Protein AF-A0A1W9H165-F1 (afdb_monomer_lite)

Sequence (103 aa):
MISGHDTNVANLGGLLDLHWHVQGFAPDDPSPGGAIVLERLRDARGGRYVRAYYRSQTLEGVRAASEAVVRQPLPLPGCRARGVAGLCEAKVFADLLRARIEG

Radius of gyration: 14.72 Å; chains: 1; bounding box: 39×27×40 Å

Structure (mmCIF, N/CA/C/O backbone):
data_AF-A0A1W9H165-F1
#
_entry.id   AF-A0A1W9H165-F1
#
loop_
_atom_site.group_PDB
_atom_site.id
_atom_site.type_symbol
_atom_site.label_atom_id
_atom_site.label_alt_id
_atom_site.label_comp_id
_atom_site.label_asym_id
_atom_site.label_entity_id
_atom_site.label_seq_id
_atom_site.pdbx_PDB_ins_code
_atom_site.Cartn_x
_atom_site.Cartn_y
_atom_site.Cartn_z
_atom_site.occupancy
_atom_site.B_iso_or_equiv
_atom_site.auth_seq_id
_atom_site.auth_comp_id
_atom_site.auth_asym_id
_atom_site.auth_atom_id
_atom_site.pdbx_PDB_model_num
ATOM 1 N N . MET A 1 1 ? -7.871 9.783 -7.807 1.00 84.19 1 MET A N 1
ATOM 2 C CA . MET A 1 1 ? -6.490 9.261 -7.865 1.00 84.19 1 MET A CA 1
ATOM 3 C C . MET A 1 1 ? -5.565 10.394 -7.456 1.00 84.19 1 MET A C 1
ATOM 5 O O . MET A 1 1 ? -5.844 11.518 -7.850 1.00 84.19 1 MET A O 1
ATOM 9 N N . ILE A 1 2 ? -4.546 10.120 -6.640 1.00 95.12 2 ILE A N 1
ATOM 10 C CA . ILE A 1 2 ? -3.511 11.096 -6.270 1.00 95.12 2 ILE A CA 1
ATOM 11 C C . ILE A 1 2 ? -2.254 10.708 -7.048 1.00 95.12 2 ILE A C 1
ATOM 13 O O . ILE A 1 2 ? -1.854 9.549 -6.986 1.00 95.12 2 ILE A O 1
ATOM 17 N N . SER A 1 3 ? -1.679 11.649 -7.797 1.00 96.19 3 SER A N 1
ATOM 18 C CA . SER A 1 3 ? -0.399 11.463 -8.486 1.00 96.19 3 SER A CA 1
ATOM 19 C C . SER A 1 3 ? 0.697 12.120 -7.660 1.00 96.19 3 SER A C 1
ATOM 21 O O . SER A 1 3 ? 0.548 13.273 -7.258 1.00 96.19 3 SER A O 1
ATOM 23 N N . GLY A 1 4 ? 1.774 11.390 -7.400 1.00 95.81 4 GLY A N 1
ATOM 24 C CA . GLY A 1 4 ? 2.897 11.854 -6.593 1.00 95.81 4 GLY A CA 1
ATOM 25 C C . GLY A 1 4 ? 4.198 11.205 -7.041 1.00 95.81 4 GLY A C 1
ATOM 26 O O . GLY A 1 4 ? 4.275 10.657 -8.140 1.00 95.81 4 GLY A O 1
ATOM 27 N N . HIS A 1 5 ? 5.201 11.266 -6.176 1.00 97.06 5 HIS A N 1
ATOM 28 C CA . HIS A 1 5 ? 6.525 10.703 -6.417 1.00 97.06 5 HIS A CA 1
ATOM 29 C C . HIS A 1 5 ? 6.706 9.392 -5.646 1.00 97.06 5 HIS A C 1
ATOM 31 O O . HIS A 1 5 ? 5.969 9.103 -4.697 1.00 97.06 5 HIS A O 1
ATOM 37 N N . ASP A 1 6 ? 7.726 8.630 -6.025 1.00 96.69 6 ASP A N 1
ATOM 38 C CA . ASP A 1 6 ? 8.225 7.461 -5.291 1.00 96.69 6 ASP A CA 1
ATOM 39 C C . ASP A 1 6 ? 8.347 7.715 -3.778 1.00 96.69 6 ASP A C 1
ATOM 41 O O . ASP A 1 6 ? 7.857 6.927 -2.973 1.00 96.69 6 ASP A O 1
ATOM 45 N N . THR A 1 7 ? 8.867 8.877 -3.384 1.00 97.69 7 THR A N 1
ATOM 46 C CA . THR A 1 7 ? 9.057 9.297 -1.993 1.00 97.69 7 THR A CA 1
ATOM 47 C C . THR A 1 7 ? 7.727 9.349 -1.241 1.00 97.69 7 THR A C 1
ATOM 49 O O . THR A 1 7 ? 7.651 8.976 -0.075 1.00 97.69 7 THR A O 1
ATOM 52 N N . ASN A 1 8 ? 6.635 9.759 -1.898 1.00 97.38 8 ASN A N 1
ATOM 53 C CA . ASN A 1 8 ? 5.313 9.768 -1.271 1.00 97.38 8 ASN A CA 1
ATOM 54 C C . ASN A 1 8 ? 4.786 8.345 -1.048 1.00 97.38 8 ASN A C 1
ATOM 56 O O . ASN A 1 8 ? 4.161 8.080 -0.022 1.00 97.38 8 ASN A O 1
ATOM 60 N N . VAL A 1 9 ? 5.048 7.435 -1.990 1.00 97.88 9 VAL A N 1
ATOM 61 C CA . VAL A 1 9 ? 4.673 6.020 -1.877 1.00 97.88 9 VAL A CA 1
ATOM 62 C C . VAL A 1 9 ? 5.479 5.340 -0.773 1.00 97.88 9 VAL A C 1
ATOM 64 O O . VAL A 1 9 ? 4.884 4.676 0.071 1.00 97.88 9 VAL A O 1
ATOM 67 N N . ALA A 1 10 ? 6.794 5.562 -0.731 1.00 97.81 10 ALA A N 1
ATOM 68 C CA . ALA A 1 10 ? 7.674 5.047 0.313 1.00 97.81 10 ALA A CA 1
ATOM 69 C C . ALA A 1 10 ? 7.260 5.559 1.701 1.00 97.81 10 ALA A C 1
ATOM 71 O O . ALA A 1 10 ? 7.092 4.766 2.624 1.00 97.81 10 ALA A O 1
ATOM 72 N N . ASN A 1 11 ? 6.987 6.863 1.836 1.00 96.81 11 ASN A N 1
ATOM 73 C CA . ASN A 1 11 ? 6.530 7.449 3.098 1.00 96.81 11 ASN A CA 1
ATOM 74 C C . ASN A 1 11 ? 5.190 6.860 3.558 1.00 96.81 11 ASN A C 1
ATOM 76 O O . ASN A 1 11 ? 5.029 6.549 4.736 1.00 96.81 11 ASN A O 1
ATOM 80 N N . LEU A 1 12 ? 4.226 6.679 2.646 1.00 96.12 12 LEU A N 1
ATOM 81 C CA . LEU A 1 12 ? 2.951 6.043 2.984 1.00 96.12 12 LEU A CA 1
ATOM 82 C C . LEU A 1 12 ? 3.135 4.567 3.366 1.00 96.12 12 LEU A C 1
ATOM 84 O O . LEU A 1 12 ? 2.476 4.097 4.292 1.00 96.12 12 LEU A O 1
ATOM 88 N N . GLY A 1 13 ? 4.025 3.856 2.669 1.00 96.75 13 GLY A N 1
ATOM 89 C CA . GLY A 1 13 ? 4.410 2.485 2.988 1.00 96.75 13 GLY A CA 1
ATOM 90 C C . GLY A 1 13 ? 4.971 2.372 4.402 1.00 96.75 13 GLY A C 1
ATOM 91 O O . GLY A 1 13 ? 4.450 1.594 5.193 1.00 96.75 13 GLY A O 1
ATOM 92 N N . GLY A 1 14 ? 5.942 3.218 4.756 1.00 95.88 14 GLY A N 1
ATOM 93 C CA . GLY A 1 14 ? 6.528 3.256 6.098 1.00 95.88 14 GLY A CA 1
ATOM 94 C C . GLY A 1 14 ? 5.531 3.657 7.191 1.00 95.88 14 GLY A C 1
ATOM 95 O O . GLY A 1 14 ? 5.485 3.024 8.242 1.00 95.88 14 GLY A O 1
ATOM 96 N N . LEU A 1 15 ? 4.676 4.656 6.938 1.00 95.25 15 LEU A N 1
ATOM 97 C CA . LEU A 1 15 ? 3.642 5.096 7.887 1.00 95.25 15 LEU A CA 1
ATOM 98 C C . LEU A 1 15 ? 2.672 3.963 8.260 1.00 95.25 15 LEU A C 1
ATOM 100 O O . LEU A 1 15 ? 2.256 3.840 9.414 1.00 95.25 15 LEU A O 1
ATOM 104 N N . LEU A 1 16 ? 2.287 3.165 7.262 1.00 94.19 16 LEU A N 1
ATOM 105 C CA . LEU A 1 16 ? 1.316 2.081 7.391 1.00 94.19 16 LEU A CA 1
ATOM 106 C C . LEU A 1 16 ? 1.964 0.702 7.606 1.00 94.19 16 LEU A C 1
ATOM 108 O O . LEU A 1 16 ? 1.224 -0.277 7.700 1.00 94.19 16 LEU A O 1
ATOM 112 N N . ASP A 1 17 ? 3.297 0.638 7.698 1.00 94.94 17 ASP A N 1
ATOM 113 C CA . ASP A 1 17 ? 4.084 -0.593 7.855 1.00 94.94 17 ASP A CA 1
ATOM 114 C C . ASP A 1 17 ? 3.735 -1.641 6.774 1.00 94.94 17 ASP A C 1
ATOM 116 O O . ASP A 1 17 ? 3.363 -2.785 7.043 1.00 94.94 17 ASP A O 1
ATOM 120 N N . LEU A 1 18 ? 3.745 -1.190 5.514 1.00 96.31 18 LEU A N 1
ATOM 121 C CA . LEU A 1 18 ? 3.389 -1.981 4.337 1.00 96.31 18 LEU A CA 1
ATOM 122 C C . LEU A 1 18 ? 4.640 -2.431 3.597 1.00 96.31 18 LEU A C 1
ATOM 124 O O . LEU A 1 18 ? 5.480 -1.604 3.254 1.00 96.31 18 LEU A O 1
ATOM 128 N N . HIS A 1 19 ? 4.667 -3.714 3.237 1.00 97.06 19 HIS A N 1
ATOM 129 C CA . HIS A 1 19 ? 5.775 -4.309 2.500 1.00 97.06 19 HIS A CA 1
ATOM 130 C C . HIS A 1 19 ? 5.322 -4.954 1.192 1.00 97.06 19 HIS A C 1
ATOM 132 O O . HIS A 1 19 ? 4.296 -5.646 1.149 1.00 97.06 19 HIS A O 1
ATOM 138 N N . TRP A 1 20 ? 6.098 -4.766 0.126 1.00 97.44 20 TRP A N 1
ATOM 139 C CA . TRP A 1 20 ? 5.852 -5.376 -1.181 1.00 97.44 20 TRP A CA 1
ATOM 140 C C . TRP A 1 20 ? 7.130 -5.835 -1.865 1.00 97.44 20 TRP A C 1
ATOM 142 O O . TRP A 1 20 ? 8.236 -5.406 -1.554 1.00 97.44 20 TRP A O 1
ATOM 152 N N . HIS A 1 21 ? 6.972 -6.717 -2.847 1.00 97.88 21 HIS A N 1
ATOM 153 C CA . HIS A 1 21 ? 8.070 -7.100 -3.711 1.00 97.88 21 HIS A CA 1
ATOM 154 C C . HIS A 1 21 ? 7.552 -7.451 -5.103 1.00 97.88 21 HIS A C 1
ATOM 156 O O . HIS A 1 21 ? 6.820 -8.421 -5.299 1.00 97.88 21 HIS A O 1
ATOM 162 N N . VAL A 1 22 ? 7.952 -6.646 -6.083 1.00 97.56 22 VAL A N 1
ATOM 163 C CA . VAL A 1 22 ? 7.600 -6.843 -7.488 1.00 97.56 22 VAL A CA 1
ATOM 164 C C . VAL A 1 22 ? 8.827 -7.360 -8.224 1.00 97.56 22 VAL A C 1
ATOM 166 O O . VAL A 1 22 ? 9.925 -6.834 -8.060 1.00 97.56 22 VAL A O 1
ATOM 169 N N . GLN A 1 23 ? 8.642 -8.384 -9.058 1.00 97.50 23 GLN A N 1
ATOM 170 C CA . GLN A 1 23 ? 9.739 -9.006 -9.794 1.00 97.50 23 GLN A CA 1
ATOM 171 C C . GLN A 1 23 ? 10.545 -7.971 -10.596 1.00 97.50 23 GLN A C 1
ATOM 173 O O . GLN A 1 23 ? 10.000 -7.230 -11.422 1.00 97.50 23 GLN A O 1
ATOM 178 N N . GLY A 1 24 ? 11.857 -7.967 -10.362 1.00 97.31 24 GLY A N 1
ATOM 179 C CA . GLY A 1 24 ? 12.809 -7.059 -11.001 1.00 97.31 24 GLY A CA 1
ATOM 180 C C . GLY A 1 24 ? 13.067 -5.750 -10.247 1.00 97.31 24 GLY A C 1
ATOM 181 O O . GLY A 1 24 ? 13.956 -5.016 -10.658 1.00 97.31 24 GLY A O 1
ATOM 182 N N . PHE A 1 25 ? 12.358 -5.480 -9.149 1.00 97.62 25 PHE A N 1
ATOM 183 C CA . PHE A 1 25 ? 12.623 -4.360 -8.238 1.00 97.62 25 PHE A CA 1
ATOM 184 C C . PHE A 1 25 ? 13.140 -4.867 -6.886 1.00 97.62 25 PHE A C 1
ATOM 186 O O . PHE A 1 25 ? 12.974 -6.044 -6.559 1.00 97.62 25 PHE A O 1
ATOM 193 N N . ALA A 1 26 ? 13.769 -3.999 -6.090 1.00 98.06 26 ALA A N 1
ATOM 194 C CA . ALA A 1 26 ? 14.128 -4.348 -4.714 1.00 98.06 26 ALA A CA 1
ATOM 195 C C . ALA A 1 26 ? 12.862 -4.477 -3.830 1.00 98.06 26 ALA A C 1
ATOM 197 O O . ALA A 1 26 ? 11.795 -3.975 -4.198 1.00 98.06 26 ALA A O 1
ATOM 198 N N . PRO A 1 27 ? 12.916 -5.188 -2.686 1.00 98.00 27 PRO A N 1
ATOM 199 C CA . PRO A 1 27 ? 11.842 -5.133 -1.694 1.00 98.00 27 PRO A CA 1
ATOM 200 C C . PRO A 1 27 ? 11.529 -3.684 -1.297 1.00 98.00 27 PRO A C 1
ATOM 202 O O . PRO A 1 27 ? 12.447 -2.885 -1.136 1.00 98.00 27 PRO A O 1
ATOM 205 N N . ASP A 1 28 ? 10.241 -3.368 -1.168 1.00 97.69 28 ASP A N 1
ATOM 206 C CA . ASP A 1 28 ? 9.699 -2.052 -0.791 1.00 97.69 28 ASP A CA 1
ATOM 207 C C . ASP A 1 28 ? 10.062 -0.884 -1.728 1.00 97.69 28 ASP A C 1
ATOM 209 O O . ASP A 1 28 ? 9.846 0.282 -1.399 1.00 97.69 28 ASP A O 1
ATOM 213 N N . ASP A 1 29 ? 10.553 -1.183 -2.933 1.00 97.44 29 ASP A N 1
ATOM 214 C CA . ASP A 1 29 ? 10.908 -0.184 -3.940 1.00 97.44 29 ASP A CA 1
ATOM 215 C C . ASP A 1 29 ? 9.664 0.286 -4.726 1.00 97.44 29 ASP A C 1
ATOM 217 O O . ASP A 1 29 ? 8.963 -0.542 -5.335 1.00 97.44 29 ASP A O 1
ATOM 221 N N . PRO A 1 30 ? 9.319 1.590 -4.720 1.00 97.69 30 PRO A N 1
ATOM 222 C CA . PRO A 1 30 ? 8.221 2.115 -5.517 1.00 97.69 30 PRO A CA 1
ATOM 223 C C . PRO A 1 30 ? 8.521 2.060 -7.025 1.00 97.69 30 PRO A C 1
ATOM 225 O O . PRO A 1 30 ? 9.190 2.918 -7.592 1.00 97.69 30 PRO A O 1
ATOM 228 N N . SER A 1 31 ? 7.942 1.081 -7.715 1.00 96.50 31 SER A N 1
ATOM 229 C CA . SER A 1 31 ? 8.006 0.988 -9.179 1.00 96.50 31 SER A CA 1
ATOM 230 C C . SER A 1 31 ? 7.396 2.213 -9.898 1.00 96.50 31 SER A C 1
ATOM 232 O O . SER A 1 31 ? 6.391 2.766 -9.429 1.00 96.50 31 SER A O 1
ATOM 234 N N . PRO A 1 32 ? 7.906 2.593 -11.086 1.00 94.31 32 PRO A N 1
ATOM 235 C CA . PRO A 1 32 ? 7.281 3.605 -11.936 1.00 94.31 32 PRO A CA 1
ATOM 236 C C . PRO A 1 32 ? 5.823 3.261 -12.265 1.00 94.31 32 PRO A C 1
ATOM 238 O O . PRO A 1 32 ? 5.512 2.145 -12.675 1.00 94.31 32 PRO A O 1
ATOM 241 N N . GLY A 1 33 ? 4.913 4.220 -12.067 1.00 94.44 33 GLY A N 1
ATOM 242 C CA . GLY A 1 33 ? 3.471 4.013 -12.268 1.00 94.44 33 GLY A CA 1
ATOM 243 C C . GLY A 1 33 ? 2.812 3.061 -11.257 1.00 94.44 33 GLY A C 1
ATOM 244 O O . GLY A 1 33 ? 1.615 2.771 -11.373 1.00 94.44 33 GLY A O 1
ATOM 245 N N . GLY A 1 34 ? 3.570 2.577 -10.269 1.00 96.88 34 GLY A N 1
ATOM 246 C CA . GLY A 1 34 ? 3.068 1.773 -9.169 1.00 96.88 34 GLY A CA 1
ATOM 247 C C . GLY A 1 34 ? 2.228 2.591 -8.191 1.00 96.88 34 GLY A C 1
ATOM 248 O O . GLY A 1 34 ? 2.353 3.811 -8.090 1.00 96.88 34 GLY A O 1
ATOM 249 N N . ALA A 1 35 ? 1.350 1.915 -7.455 1.00 98.06 35 ALA A N 1
ATOM 250 C CA . ALA A 1 35 ? 0.466 2.566 -6.498 1.00 98.06 35 ALA A CA 1
ATOM 251 C C . ALA A 1 35 ? 0.131 1.659 -5.314 1.00 98.06 35 ALA A C 1
ATOM 253 O O . ALA A 1 35 ? -0.257 0.502 -5.496 1.00 98.06 35 ALA A O 1
ATOM 254 N N . ILE A 1 36 ? 0.167 2.228 -4.108 1.00 98.25 36 ILE A N 1
ATOM 255 C CA . ILE A 1 36 ? -0.593 1.696 -2.974 1.00 98.25 36 ILE A CA 1
ATOM 256 C C . ILE A 1 36 ? -2.060 2.038 -3.221 1.00 98.25 36 ILE A C 1
ATOM 258 O O . ILE A 1 36 ? -2.427 3.205 -3.370 1.00 98.25 36 ILE A O 1
ATOM 262 N N . VAL A 1 37 ? -2.911 1.020 -3.264 1.00 98.00 37 VAL A N 1
ATOM 263 C CA . VAL A 1 37 ? -4.349 1.192 -3.436 1.00 98.00 37 VAL A CA 1
ATOM 264 C C . VAL A 1 37 ? -5.065 0.824 -2.150 1.00 98.00 37 VAL A C 1
ATOM 266 O O . VAL A 1 37 ? -4.963 -0.307 -1.683 1.00 98.00 37 VAL A O 1
ATOM 269 N N . LEU A 1 38 ? -5.828 1.778 -1.615 1.00 97.06 38 LEU A N 1
ATOM 270 C CA . LEU A 1 38 ? -6.733 1.587 -0.487 1.00 97.06 38 LEU A CA 1
ATOM 271 C C . LEU A 1 38 ? -8.164 1.440 -1.009 1.00 97.06 38 LEU A C 1
ATOM 273 O O . LEU A 1 38 ? -8.707 2.353 -1.631 1.00 97.06 38 LEU A O 1
ATOM 277 N N . GLU A 1 39 ? -8.792 0.301 -0.739 1.00 97.19 39 GLU A N 1
ATOM 278 C CA . GLU A 1 39 ? -10.186 0.048 -1.102 1.00 97.19 39 GLU A CA 1
ATOM 279 C C . GLU A 1 39 ? -11.074 0.085 0.138 1.00 97.19 39 GLU A C 1
ATOM 281 O O . GLU A 1 39 ? -10.828 -0.633 1.108 1.00 97.19 39 GLU A O 1
ATOM 286 N N . ARG A 1 40 ? -12.155 0.871 0.079 1.00 96.81 40 ARG A N 1
ATOM 287 C CA . ARG A 1 40 ? -13.226 0.829 1.077 1.00 96.81 40 ARG A CA 1
ATOM 288 C C . ARG A 1 40 ? -14.301 -0.156 0.636 1.00 96.81 40 ARG A C 1
ATOM 290 O O . ARG A 1 40 ? -14.937 0.034 -0.396 1.00 96.81 40 ARG A O 1
ATOM 297 N N . LEU A 1 41 ? -14.546 -1.161 1.461 1.00 96.69 41 LEU A N 1
ATOM 298 C CA . LEU A 1 41 ? -15.524 -2.216 1.225 1.00 96.69 41 LEU A CA 1
ATOM 299 C C . LEU A 1 41 ? -16.725 -2.046 2.160 1.00 96.69 41 LEU A C 1
ATOM 301 O O . LEU A 1 41 ? -16.611 -1.474 3.248 1.00 96.69 41 LEU A O 1
ATOM 305 N N . ARG A 1 42 ? -17.878 -2.572 1.745 1.00 96.88 42 ARG A N 1
ATOM 306 C CA . ARG A 1 42 ? -19.082 -2.665 2.573 1.00 96.88 42 ARG A CA 1
ATOM 307 C C . ARG A 1 42 ? -19.666 -4.067 2.455 1.00 96.88 42 ARG A C 1
ATOM 309 O O . ARG A 1 42 ? -19.808 -4.560 1.341 1.00 96.88 42 ARG A O 1
ATOM 316 N N . ASP A 1 43 ? -19.990 -4.698 3.578 1.00 95.12 43 ASP A N 1
ATOM 317 C CA . ASP A 1 43 ? -20.692 -5.983 3.568 1.00 95.12 43 ASP A 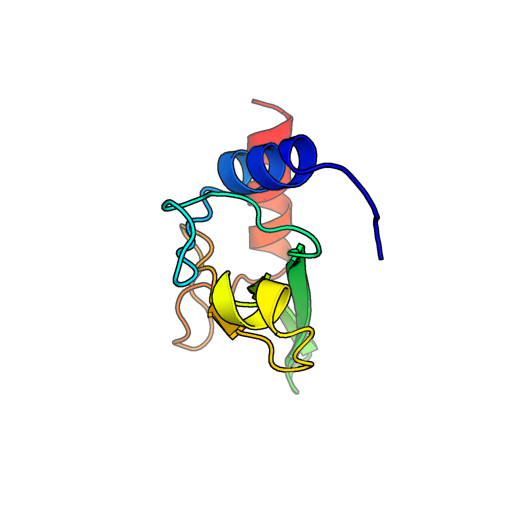CA 1
ATOM 318 C C . ASP A 1 43 ? -22.222 -5.807 3.511 1.00 95.12 43 ASP A C 1
ATOM 320 O O . ASP A 1 43 ? -22.757 -4.704 3.664 1.00 95.12 43 ASP A O 1
ATOM 324 N N . ALA A 1 44 ? -22.944 -6.912 3.308 1.00 95.69 44 ALA A N 1
ATOM 325 C CA . ALA A 1 44 ? -24.407 -6.911 3.232 1.00 95.69 44 ALA A CA 1
ATOM 326 C C . ALA A 1 44 ? -25.098 -6.481 4.542 1.00 95.69 44 ALA A C 1
ATOM 328 O O . ALA A 1 44 ? -26.250 -6.060 4.516 1.00 95.69 44 ALA A O 1
ATOM 329 N N . ARG A 1 45 ? -24.403 -6.562 5.683 1.00 95.19 45 ARG A N 1
ATOM 330 C CA . ARG A 1 45 ? -24.908 -6.155 7.005 1.00 95.19 45 ARG A CA 1
ATOM 331 C C . ARG A 1 45 ? -24.584 -4.692 7.318 1.00 95.19 45 ARG A C 1
ATOM 333 O O . ARG A 1 45 ? -24.942 -4.194 8.379 1.00 95.19 45 ARG A O 1
ATOM 340 N N . GLY A 1 46 ? -23.912 -3.996 6.402 1.00 95.75 46 GLY A N 1
ATOM 341 C CA . GLY A 1 46 ? -23.524 -2.600 6.540 1.00 95.75 46 GLY A CA 1
ATOM 342 C C . GLY A 1 46 ? -22.158 -2.364 7.186 1.00 95.75 46 GLY A C 1
ATOM 343 O O . GLY A 1 46 ? -21.769 -1.199 7.301 1.00 95.75 46 GLY A O 1
ATOM 344 N N . GLY A 1 47 ? -21.417 -3.418 7.542 1.00 96.56 47 GLY A N 1
ATOM 345 C CA . GLY A 1 47 ? -20.043 -3.333 8.029 1.00 96.56 47 GLY A CA 1
ATOM 346 C C . GLY A 1 47 ? -19.132 -2.690 6.986 1.00 96.56 47 GLY A C 1
ATOM 347 O O . GLY A 1 47 ? -19.270 -2.951 5.791 1.00 96.56 47 GLY A O 1
ATOM 348 N N . ARG A 1 48 ? -18.226 -1.811 7.424 1.00 97.88 48 ARG A N 1
ATOM 349 C CA . ARG A 1 48 ? -17.305 -1.068 6.551 1.00 97.88 48 ARG A CA 1
ATOM 350 C C . ARG A 1 48 ? -15.879 -1.515 6.810 1.00 97.88 48 ARG A C 1
ATOM 352 O O . ARG A 1 48 ? -15.449 -1.541 7.961 1.00 97.88 48 ARG A O 1
ATOM 359 N N . TYR A 1 49 ? -15.145 -1.783 5.740 1.00 97.75 49 TYR A N 1
ATOM 360 C CA . TYR A 1 49 ? -13.792 -2.317 5.820 1.00 97.75 49 TYR A CA 1
ATOM 361 C C . TYR A 1 49 ? -12.835 -1.572 4.896 1.00 97.75 49 TYR A C 1
ATOM 363 O O . TYR A 1 49 ? -13.266 -0.918 3.946 1.00 97.75 49 TYR A O 1
ATOM 371 N N . VAL A 1 50 ? -11.543 -1.689 5.175 1.00 97.69 50 VAL A N 1
ATOM 372 C CA . VAL A 1 50 ? -10.449 -1.199 4.338 1.00 97.69 50 VAL A CA 1
ATOM 373 C C . VAL A 1 50 ? -9.490 -2.354 4.074 1.00 97.69 50 VAL A C 1
ATOM 375 O O . VAL A 1 50 ? -9.183 -3.124 4.983 1.00 97.69 50 VAL A O 1
ATOM 378 N N . ARG A 1 51 ? -9.024 -2.482 2.831 1.00 96.75 51 ARG A N 1
ATOM 379 C CA . ARG A 1 51 ? -7.883 -3.337 2.473 1.00 96.75 51 ARG A CA 1
ATOM 380 C C . ARG A 1 51 ? -6.913 -2.571 1.586 1.00 96.75 51 ARG A C 1
ATOM 382 O O . ARG A 1 51 ? -7.328 -1.638 0.895 1.00 96.75 51 ARG A O 1
ATOM 389 N N . ALA A 1 52 ? -5.658 -3.005 1.578 1.00 97.38 52 ALA A N 1
ATOM 390 C CA . ALA A 1 52 ? -4.609 -2.430 0.753 1.00 97.38 52 ALA A CA 1
ATOM 391 C C . ALA A 1 52 ? -4.014 -3.463 -0.216 1.00 97.38 52 ALA A C 1
ATOM 393 O O . ALA A 1 52 ? -3.978 -4.663 0.067 1.00 97.38 52 ALA A O 1
ATOM 394 N N . TYR A 1 53 ? -3.542 -2.998 -1.368 1.00 97.69 53 TYR A N 1
ATOM 395 C CA . TYR A 1 53 ? -2.673 -3.768 -2.257 1.00 97.69 53 TYR A CA 1
ATOM 396 C C . TYR A 1 53 ? -1.704 -2.840 -2.990 1.00 97.69 53 TYR A C 1
ATOM 398 O O . TYR A 1 53 ? -2.019 -1.673 -3.226 1.00 97.69 53 TYR A O 1
ATOM 406 N N . TYR A 1 54 ? -0.549 -3.367 -3.383 1.00 98.25 54 TYR A N 1
ATOM 407 C CA . TYR A 1 54 ? 0.368 -2.702 -4.293 1.00 98.25 54 TYR A CA 1
ATOM 408 C C . TYR A 1 54 ? 0.032 -3.116 -5.724 1.00 98.25 54 TYR A C 1
ATOM 410 O O . TYR A 1 54 ? -0.028 -4.308 -6.037 1.00 98.25 54 TYR A O 1
ATOM 418 N N . ARG A 1 55 ? -0.252 -2.140 -6.586 1.00 98.00 55 ARG A N 1
ATOM 419 C CA . ARG A 1 55 ? -0.458 -2.336 -8.024 1.00 98.00 55 ARG A CA 1
ATOM 420 C C . ARG A 1 55 ? 0.786 -1.872 -8.754 1.00 98.00 55 ARG A C 1
ATOM 422 O O . ARG A 1 55 ? 1.186 -0.731 -8.565 1.00 98.00 55 ARG A O 1
ATOM 429 N N . SER A 1 56 ? 1.334 -2.709 -9.622 1.00 97.94 56 SER A N 1
ATOM 430 C CA . SER A 1 56 ? 2.544 -2.384 -10.376 1.00 97.94 56 SER A CA 1
ATOM 431 C C . SER A 1 56 ? 2.675 -3.258 -11.625 1.00 97.94 56 SER A C 1
ATOM 433 O O . SER A 1 56 ? 1.899 -4.191 -11.811 1.00 97.94 56 SER A O 1
ATOM 435 N N . GLN A 1 57 ? 3.646 -2.961 -12.478 1.00 98.25 57 GLN A N 1
ATOM 436 C CA . GLN A 1 57 ? 4.137 -3.849 -13.527 1.00 98.25 57 GLN A CA 1
ATOM 437 C C . GLN A 1 57 ? 5.504 -4.396 -13.110 1.00 98.25 57 GLN A C 1
ATOM 439 O O . GLN A 1 57 ? 6.248 -3.724 -12.401 1.00 98.25 57 GLN A O 1
ATOM 444 N N . THR A 1 58 ? 5.872 -5.594 -13.564 1.00 97.88 58 THR A N 1
ATOM 445 C CA . THR A 1 58 ? 7.252 -6.075 -13.377 1.00 97.88 58 THR A CA 1
ATOM 446 C C . THR A 1 58 ? 8.233 -5.201 -14.162 1.00 97.88 58 THR A C 1
ATOM 448 O O . THR A 1 58 ? 7.835 -4.534 -15.120 1.00 97.88 58 THR A O 1
ATOM 451 N N . LEU A 1 59 ? 9.523 -5.218 -13.805 1.00 98.00 59 LEU A N 1
ATOM 452 C CA . LEU A 1 59 ? 10.538 -4.448 -14.543 1.00 98.00 59 LEU A CA 1
ATOM 453 C C . LEU A 1 59 ? 10.564 -4.824 -16.036 1.00 98.00 59 LEU A C 1
ATOM 455 O O . LEU A 1 59 ? 10.683 -3.960 -16.906 1.00 98.00 59 LEU A O 1
ATOM 459 N N . GLU A 1 60 ? 10.411 -6.115 -16.336 1.00 98.00 60 GLU A N 1
ATOM 460 C CA . GLU A 1 60 ? 10.271 -6.608 -17.707 1.00 98.00 60 GLU A CA 1
ATOM 461 C C . GLU A 1 60 ? 8.981 -6.102 -18.365 1.00 98.00 60 GLU A C 1
ATOM 463 O O . GLU A 1 60 ? 9.017 -5.660 -19.510 1.00 98.00 60 GLU A O 1
ATOM 468 N N . GLY A 1 61 ? 7.859 -6.091 -17.637 1.00 97.62 61 GLY A N 1
ATOM 469 C CA . GLY A 1 61 ? 6.585 -5.568 -18.129 1.00 97.62 61 GLY A CA 1
ATOM 470 C C . GLY A 1 61 ? 6.669 -4.097 -18.539 1.00 97.62 61 GLY A C 1
ATOM 471 O O . GLY A 1 61 ? 6.172 -3.740 -19.606 1.00 97.62 61 GLY A O 1
ATOM 472 N N . VAL A 1 62 ? 7.361 -3.269 -17.747 1.00 97.44 62 VAL A N 1
ATOM 473 C CA . VAL A 1 62 ? 7.648 -1.868 -18.103 1.00 97.44 62 VAL A CA 1
ATOM 474 C C . VAL A 1 62 ? 8.503 -1.799 -19.368 1.00 97.44 62 VAL A C 1
ATOM 476 O O . VAL A 1 62 ? 8.164 -1.074 -20.300 1.00 97.44 62 VAL A O 1
ATOM 479 N N . ARG A 1 63 ? 9.590 -2.580 -19.441 1.00 97.81 63 ARG A N 1
ATOM 480 C CA . ARG A 1 63 ? 10.492 -2.601 -20.606 1.00 97.81 63 ARG A CA 1
ATOM 481 C C . ARG A 1 63 ? 9.777 -3.015 -21.895 1.00 97.81 63 ARG A C 1
ATOM 483 O O . ARG A 1 63 ? 10.082 -2.478 -22.954 1.00 97.81 63 ARG A O 1
ATOM 490 N N . ALA A 1 64 ? 8.853 -3.964 -21.803 1.00 97.94 64 ALA A N 1
ATOM 491 C CA . ALA A 1 64 ? 8.092 -4.484 -22.932 1.00 97.94 64 ALA A CA 1
ATOM 492 C C . ALA A 1 64 ? 6.849 -3.645 -23.281 1.00 97.94 64 ALA A C 1
ATOM 494 O O . ALA A 1 64 ? 6.113 -4.031 -24.184 1.00 97.94 64 ALA A O 1
ATOM 495 N N . ALA A 1 65 ? 6.589 -2.541 -22.565 1.00 96.44 65 ALA A N 1
ATOM 496 C CA . ALA A 1 65 ? 5.353 -1.761 -22.682 1.00 96.44 65 ALA A CA 1
ATOM 497 C C . ALA A 1 65 ? 4.083 -2.634 -22.579 1.00 96.44 65 ALA A C 1
ATOM 499 O O . ALA A 1 65 ? 3.105 -2.440 -23.298 1.00 96.44 65 ALA A O 1
ATOM 500 N N . SER A 1 66 ? 4.118 -3.630 -21.693 1.00 96.44 66 SER A N 1
ATOM 501 C CA . SER A 1 66 ? 2.991 -4.527 -21.448 1.00 96.44 66 SER A CA 1
ATOM 502 C C . SER A 1 66 ? 1.832 -3.779 -20.783 1.00 96.44 66 SER A C 1
ATOM 504 O O . SER A 1 66 ? 2.033 -2.754 -20.140 1.00 96.44 66 SER A O 1
ATOM 506 N N . GLU A 1 67 ? 0.618 -4.319 -20.860 1.00 95.94 67 GLU A N 1
ATOM 507 C CA . GLU A 1 67 ? -0.523 -3.862 -20.048 1.00 95.94 67 GLU A CA 1
ATOM 508 C C . GLU A 1 67 ? -0.704 -4.701 -18.771 1.00 95.94 67 GLU A C 1
ATOM 510 O O . GLU A 1 67 ? -1.529 -4.385 -17.909 1.00 95.94 67 GLU A O 1
ATOM 515 N N . ALA A 1 68 ? 0.065 -5.786 -18.630 1.00 96.56 68 ALA A N 1
ATOM 516 C CA . ALA A 1 68 ? -0.049 -6.695 -17.502 1.00 96.56 68 ALA A CA 1
ATOM 517 C C . ALA A 1 68 ? 0.365 -6.008 -16.196 1.00 96.56 68 ALA A C 1
ATOM 519 O O . ALA A 1 68 ? 1.436 -5.402 -16.100 1.00 96.56 68 ALA A O 1
ATOM 520 N N . VAL A 1 69 ? -0.479 -6.155 -15.172 1.00 96.94 69 VAL A N 1
ATOM 521 C CA . VAL A 1 69 ? -0.234 -5.627 -13.829 1.00 96.94 69 VAL A CA 1
ATOM 522 C C . VAL A 1 69 ? -0.267 -6.727 -12.784 1.00 96.94 69 VAL A C 1
ATOM 524 O O . VAL A 1 69 ? -1.131 -7.603 -12.786 1.00 96.94 69 VAL A O 1
ATOM 527 N N . VAL A 1 70 ? 0.654 -6.628 -11.840 1.00 97.00 70 VAL A N 1
ATOM 528 C CA . VAL A 1 70 ? 0.678 -7.398 -10.606 1.00 97.00 70 VAL A CA 1
ATOM 529 C C . VAL A 1 70 ? -0.118 -6.640 -9.547 1.00 97.00 70 VAL A C 1
ATOM 531 O O . VAL A 1 70 ? -0.040 -5.413 -9.430 1.00 97.00 70 VAL A O 1
ATOM 534 N N . ARG A 1 71 ? -0.901 -7.384 -8.765 1.00 97.38 71 ARG A N 1
ATOM 535 C CA . ARG A 1 71 ? -1.561 -6.891 -7.554 1.00 97.38 71 ARG A CA 1
ATOM 536 C C . ARG A 1 71 ? -1.096 -7.729 -6.378 1.00 97.38 71 ARG A C 1
ATOM 538 O O . ARG A 1 71 ? -1.519 -8.874 -6.242 1.00 97.38 71 ARG A O 1
ATOM 545 N N . GLN A 1 72 ? -0.257 -7.154 -5.530 1.00 97.06 72 GLN A N 1
ATOM 546 C CA . GLN A 1 72 ? 0.197 -7.803 -4.309 1.00 97.06 72 GLN A CA 1
ATOM 547 C C . GLN A 1 72 ? -0.640 -7.304 -3.128 1.00 97.06 72 GLN A C 1
ATOM 549 O O . GLN A 1 72 ? -0.625 -6.104 -2.859 1.00 97.06 72 GLN A O 1
ATOM 554 N N . PRO A 1 73 ? -1.383 -8.171 -2.418 1.00 96.06 73 PRO A N 1
ATOM 555 C CA . PRO A 1 73 ? -2.051 -7.780 -1.182 1.00 96.06 73 PRO A CA 1
ATOM 556 C C . PRO A 1 73 ? -1.050 -7.192 -0.185 1.00 96.06 73 PRO A C 1
ATOM 558 O O . PRO A 1 73 ? 0.035 -7.743 -0.017 1.00 96.06 73 PRO A O 1
ATOM 561 N N . LEU A 1 74 ? -1.432 -6.104 0.481 1.00 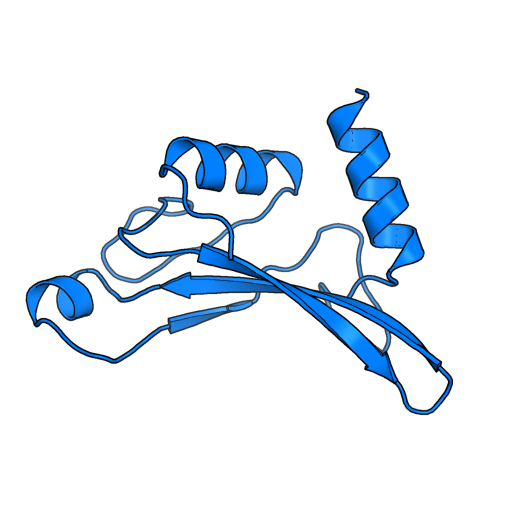96.19 74 LEU A N 1
ATOM 562 C CA . LEU A 1 74 ? -0.643 -5.487 1.544 1.00 96.19 74 LEU A CA 1
ATOM 563 C C . LEU A 1 74 ? -1.379 -5.710 2.866 1.00 96.19 74 LEU A C 1
ATOM 565 O O . LEU A 1 74 ? -2.383 -5.035 3.124 1.00 96.19 74 LEU A O 1
ATOM 569 N N . PRO A 1 75 ? -0.953 -6.688 3.685 1.00 92.06 75 PRO A N 1
ATOM 570 C CA . PRO A 1 75 ? -1.542 -6.886 4.995 1.00 92.06 75 PRO A CA 1
ATOM 571 C C . PRO A 1 75 ? -1.308 -5.650 5.859 1.00 92.06 75 PRO A C 1
ATOM 573 O O . PRO A 1 75 ? -0.169 -5.302 6.130 1.00 92.06 75 PRO A O 1
ATOM 576 N N . LEU A 1 76 ? -2.387 -5.004 6.299 1.00 92.12 76 LEU A N 1
ATOM 577 C CA . LEU A 1 76 ? -2.320 -3.929 7.287 1.00 92.12 76 LEU A CA 1
ATOM 578 C C . LEU A 1 76 ? -2.029 -4.541 8.669 1.00 92.12 76 LEU A C 1
ATOM 580 O O . LEU A 1 76 ? -2.855 -5.330 9.155 1.00 92.12 76 LEU A O 1
A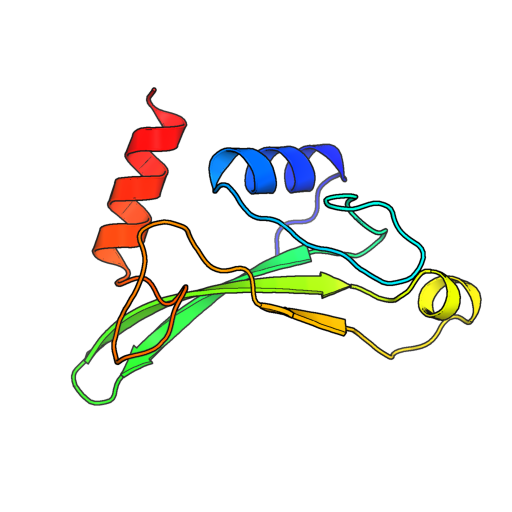TOM 584 N N . PRO A 1 77 ? -0.886 -4.231 9.307 1.00 90.62 77 PRO A N 1
ATOM 585 C CA . PRO A 1 77 ? -0.538 -4.810 10.600 1.00 90.62 77 PRO A CA 1
ATOM 586 C C . PRO A 1 77 ? -1.585 -4.491 11.668 1.00 90.62 77 PRO A C 1
ATOM 588 O O . PRO A 1 77 ? -2.173 -3.412 11.703 1.00 90.62 77 PRO A O 1
ATOM 591 N N . GLY A 1 78 ? -1.872 -5.471 12.526 1.00 87.00 78 GLY A N 1
ATOM 592 C CA . GLY A 1 78 ? -2.928 -5.357 13.539 1.00 87.00 78 GLY A CA 1
ATOM 593 C C . GLY A 1 78 ? -4.359 -5.490 13.000 1.00 87.00 78 GLY A C 1
ATOM 594 O O . GLY A 1 78 ? -5.298 -5.513 13.793 1.00 87.00 78 GLY A O 1
ATOM 595 N N . CYS A 1 79 ? -4.555 -5.647 11.685 1.00 92.88 79 CYS A N 1
ATOM 596 C CA . CYS A 1 79 ? -5.882 -5.818 11.103 1.00 92.88 79 CYS A CA 1
ATOM 597 C C . CYS A 1 79 ? -6.208 -7.262 10.725 1.00 92.88 79 CYS A C 1
ATOM 599 O O . CYS A 1 79 ? -5.535 -7.920 9.924 1.00 92.88 79 CYS A O 1
ATOM 601 N N . ARG A 1 80 ? -7.339 -7.729 11.250 1.00 93.00 80 ARG A N 1
ATOM 602 C CA . ARG A 1 80 ? -8.001 -8.959 10.830 1.00 93.00 80 ARG A CA 1
ATOM 603 C C . ARG A 1 80 ? -9.499 -8.797 11.021 1.00 93.00 80 ARG A C 1
ATOM 605 O O . ARG A 1 80 ? -9.960 -8.526 12.123 1.00 93.00 80 ARG A O 1
ATOM 612 N N . ALA A 1 81 ? -10.261 -9.047 9.967 1.00 93.19 81 ALA A N 1
ATOM 613 C CA . ALA A 1 81 ? -11.713 -9.057 10.026 1.00 93.19 81 ALA A CA 1
ATOM 614 C C . ALA A 1 81 ? -12.241 -10.192 9.157 1.00 93.19 81 ALA A C 1
ATOM 616 O O . ALA A 1 81 ? -11.664 -10.508 8.118 1.00 93.19 81 ALA A O 1
ATOM 617 N N . ARG A 1 82 ? -13.346 -10.823 9.573 1.00 90.06 82 ARG A N 1
ATOM 618 C CA . ARG A 1 82 ? -14.035 -11.855 8.771 1.00 90.06 82 ARG A CA 1
ATOM 619 C C . ARG A 1 82 ? -13.138 -13.043 8.361 1.00 90.06 82 ARG A C 1
ATOM 621 O O . ARG A 1 82 ? -13.380 -13.655 7.329 1.00 90.06 82 ARG A O 1
ATOM 628 N N . GLY A 1 83 ? -12.099 -13.349 9.142 1.00 89.69 83 GLY A N 1
ATOM 629 C CA . GLY A 1 83 ? -11.114 -14.393 8.820 1.00 89.69 83 GLY A CA 1
ATOM 630 C C . GLY A 1 83 ? -10.064 -13.996 7.771 1.00 89.69 83 GLY A C 1
ATOM 631 O O . GLY A 1 83 ? -9.225 -14.818 7.423 1.00 89.69 83 GLY A O 1
ATOM 632 N N . VAL A 1 84 ? -10.070 -12.749 7.293 1.00 89.94 84 VAL A N 1
ATOM 633 C CA . VAL A 1 84 ? -9.131 -12.237 6.286 1.00 89.94 84 VAL A CA 1
ATOM 634 C C . VAL A 1 84 ? -8.044 -11.408 6.972 1.00 89.94 84 VAL A C 1
ATOM 636 O O . VAL A 1 84 ? -8.333 -10.410 7.637 1.00 89.94 84 VAL A O 1
ATOM 639 N N . ALA A 1 85 ? -6.784 -11.822 6.821 1.00 87.75 85 ALA A N 1
ATOM 640 C CA . ALA A 1 85 ? -5.629 -11.054 7.284 1.00 87.75 85 ALA A CA 1
ATOM 641 C C . ALA A 1 85 ? -5.452 -9.786 6.433 1.00 87.75 85 ALA A C 1
ATOM 643 O O . ALA A 1 85 ? -5.582 -9.838 5.211 1.00 87.75 85 ALA A O 1
ATOM 644 N N . GLY A 1 86 ? -5.187 -8.646 7.075 1.00 88.94 86 GLY A N 1
ATOM 645 C CA . GLY A 1 86 ? -5.041 -7.360 6.390 1.00 88.94 86 GLY A CA 1
ATOM 646 C C . GLY A 1 86 ? -6.354 -6.665 6.020 1.00 88.94 86 GLY A C 1
ATOM 647 O O . GLY A 1 86 ? -6.320 -5.573 5.457 1.00 88.94 86 GLY A O 1
ATOM 648 N N . LEU A 1 87 ? -7.512 -7.257 6.343 1.00 95.38 87 LEU A N 1
ATOM 649 C CA . LEU A 1 87 ? -8.806 -6.581 6.253 1.00 95.38 87 LEU A CA 1
ATOM 650 C C . LEU A 1 87 ? -9.058 -5.813 7.557 1.00 95.38 87 LEU A C 1
ATOM 652 O O . LEU A 1 87 ? -9.283 -6.426 8.601 1.00 95.38 87 LEU A O 1
ATOM 656 N N . CYS A 1 88 ? -9.030 -4.484 7.507 1.00 96.56 88 CYS A N 1
ATOM 657 C CA . CYS A 1 88 ? -9.335 -3.632 8.655 1.00 96.56 88 CYS A CA 1
ATOM 658 C C . CYS A 1 88 ? -10.820 -3.284 8.694 1.00 96.56 88 CYS A C 1
ATOM 660 O O . CYS A 1 88 ? -11.411 -2.971 7.663 1.00 96.56 88 CYS A O 1
ATOM 662 N N . GLU A 1 89 ? -11.417 -3.209 9.880 1.00 96.75 89 GLU A N 1
ATOM 663 C CA . GLU A 1 89 ? -12.625 -2.400 10.048 1.00 96.75 89 GLU A CA 1
ATOM 664 C C . GLU A 1 89 ? -12.291 -0.925 9.804 1.00 96.75 89 GLU A C 1
ATOM 666 O O . GLU A 1 89 ? -11.241 -0.437 10.223 1.00 96.75 89 GLU A O 1
ATOM 671 N N . ALA A 1 90 ? -13.182 -0.190 9.136 1.00 96.44 90 ALA A N 1
ATOM 672 C CA . ALA A 1 90 ? -12.898 1.186 8.726 1.00 96.44 90 ALA A CA 1
ATOM 673 C C . ALA A 1 90 ? -12.590 2.116 9.914 1.00 96.44 90 ALA A C 1
ATOM 675 O O . ALA A 1 90 ? -11.772 3.022 9.777 1.00 96.44 90 ALA A O 1
ATOM 676 N N . LYS A 1 91 ? -13.214 1.879 11.079 1.00 95.12 91 LYS A N 1
ATOM 677 C CA . LYS A 1 91 ? -12.923 2.629 12.309 1.00 95.12 91 LYS A CA 1
ATOM 678 C C . LYS A 1 91 ? -11.506 2.341 12.813 1.00 95.12 91 LYS A C 1
ATOM 680 O O . LYS A 1 91 ? -10.760 3.277 13.061 1.00 95.12 91 LYS A O 1
ATOM 685 N N . VAL A 1 92 ? -11.134 1.064 12.896 1.00 94.25 92 VAL A N 1
ATOM 686 C CA . VAL A 1 92 ? -9.799 0.631 13.340 1.00 94.25 92 VAL A CA 1
ATOM 687 C C . VAL A 1 9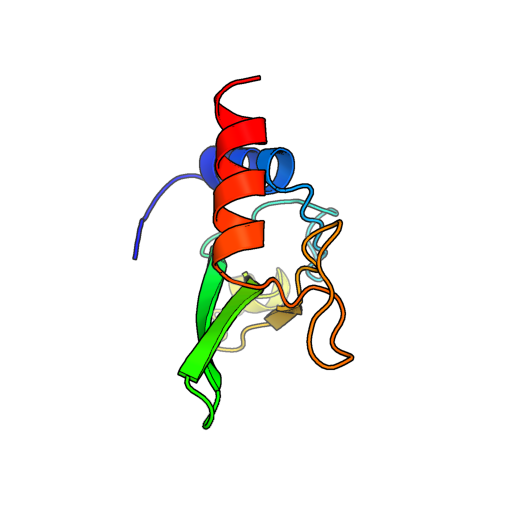2 ? -8.714 1.203 12.430 1.00 94.25 92 VAL A C 1
ATOM 689 O O . VAL A 1 92 ? -7.727 1.734 12.921 1.00 94.25 92 VAL A O 1
ATOM 692 N N . PHE A 1 93 ? -8.923 1.175 11.110 1.00 95.31 93 PHE A N 1
ATOM 693 C CA . PHE A 1 93 ? -7.991 1.786 10.159 1.00 95.31 93 PHE A CA 1
ATOM 694 C C . PHE A 1 93 ? -7.819 3.296 10.392 1.00 95.31 93 PHE A C 1
ATOM 696 O O . PHE A 1 93 ? -6.699 3.794 10.380 1.00 95.31 93 PHE A O 1
ATOM 703 N N . ALA A 1 94 ? -8.915 4.028 10.621 1.00 94.38 94 ALA A N 1
ATOM 704 C CA . ALA A 1 94 ? -8.853 5.466 10.878 1.00 94.38 94 ALA A CA 1
ATOM 705 C C . ALA A 1 94 ? -8.134 5.797 12.196 1.00 94.38 94 ALA A C 1
ATOM 707 O O . ALA A 1 94 ? -7.363 6.753 12.241 1.00 94.38 94 ALA A O 1
ATOM 708 N N . ASP A 1 95 ? -8.366 5.006 13.245 1.00 93.31 95 ASP A N 1
ATOM 709 C CA . ASP A 1 95 ? -7.708 5.177 14.542 1.00 93.31 95 ASP A CA 1
ATOM 710 C C . ASP A 1 95 ? -6.198 4.883 14.439 1.00 93.31 95 ASP A C 1
ATOM 712 O O . ASP A 1 95 ? -5.389 5.670 14.927 1.00 93.31 95 ASP A O 1
ATOM 716 N N . LEU A 1 96 ? -5.812 3.814 13.726 1.00 90.69 96 LEU A N 1
ATOM 717 C CA . LEU A 1 96 ? -4.408 3.501 13.427 1.00 90.69 96 LEU A CA 1
ATOM 718 C C . LEU A 1 96 ? -3.729 4.630 12.646 1.00 90.69 96 LEU A C 1
ATOM 720 O O . LEU A 1 96 ? -2.631 5.044 13.003 1.00 90.69 96 LEU A O 1
ATOM 724 N N . LEU A 1 97 ? -4.381 5.145 11.601 1.00 92.06 97 LEU A N 1
ATOM 725 C CA . LEU A 1 97 ? -3.815 6.207 10.772 1.00 92.06 97 LEU A CA 1
ATOM 726 C C . LEU A 1 97 ? -3.580 7.494 11.575 1.00 92.06 97 LEU A C 1
ATOM 728 O O . LEU A 1 97 ? -2.522 8.099 11.443 1.00 92.06 97 LEU A O 1
ATOM 732 N N . ARG A 1 98 ? -4.528 7.895 12.433 1.00 93.12 98 ARG A N 1
ATOM 733 C CA . ARG A 1 98 ? -4.360 9.068 13.310 1.00 93.12 98 ARG A CA 1
ATOM 734 C C . ARG A 1 98 ? -3.186 8.898 14.264 1.00 93.12 98 ARG A C 1
ATOM 736 O O . ARG A 1 98 ? -2.315 9.758 14.301 1.00 93.12 98 ARG A O 1
ATOM 743 N N . ALA A 1 99 ? -3.116 7.755 14.948 1.00 90.88 99 ALA A N 1
ATOM 744 C CA . ALA A 1 99 ? -2.043 7.464 15.896 1.00 90.88 99 ALA A CA 1
ATOM 745 C C . ALA A 1 99 ? -0.642 7.506 15.258 1.00 90.88 99 ALA A C 1
ATOM 747 O O . ALA A 1 99 ? 0.328 7.801 15.942 1.00 90.88 99 ALA A O 1
ATOM 748 N N . ARG A 1 100 ? -0.531 7.205 13.958 1.00 89.12 100 ARG A N 1
ATOM 749 C CA . ARG A 1 100 ? 0.738 7.218 13.213 1.00 89.12 100 ARG A CA 1
ATOM 750 C C . ARG A 1 100 ? 1.103 8.584 12.629 1.00 89.12 100 ARG A C 1
ATOM 752 O O . ARG A 1 100 ? 2.263 8.795 12.312 1.00 89.12 100 ARG A O 1
ATOM 759 N N . ILE A 1 101 ? 0.131 9.477 12.440 1.00 89.19 101 ILE A N 1
ATOM 760 C CA . ILE A 1 101 ? 0.361 10.843 11.939 1.00 89.19 101 ILE A CA 1
ATOM 761 C C . ILE A 1 101 ? 0.693 11.804 13.087 1.00 89.19 101 ILE A C 1
ATOM 763 O O . ILE A 1 101 ? 1.438 12.758 12.892 1.00 89.19 101 ILE A O 1
ATOM 767 N N . GLU A 1 102 ? 0.099 11.582 14.259 1.00 84.56 102 GLU A N 1
ATOM 768 C CA . GLU A 1 102 ? 0.197 12.479 15.419 1.00 84.56 102 GLU A CA 1
ATOM 769 C C . GLU A 1 102 ? 1.325 12.109 16.400 1.00 84.56 102 GLU A C 1
ATOM 771 O O . GLU A 1 102 ? 1.564 12.861 17.346 1.00 84.56 102 GLU A O 1
ATOM 776 N N . GLY A 1 103 ? 1.985 10.962 16.205 1.00 60.09 103 GLY A N 1
ATOM 777 C CA . GLY A 1 103 ? 3.106 10.478 17.023 1.00 60.09 103 GLY A CA 1
ATOM 778 C C . GLY A 1 103 ? 4.457 10.747 16.383 1.00 60.09 103 GLY A C 1
ATOM 779 O O . GLY A 1 103 ? 5.403 11.020 17.153 1.00 60.09 103 GLY A O 1
#

Foldseek 3Di:
DDDDDQVVQLVVCVLQVWWDDAAPDDISGQAVVKD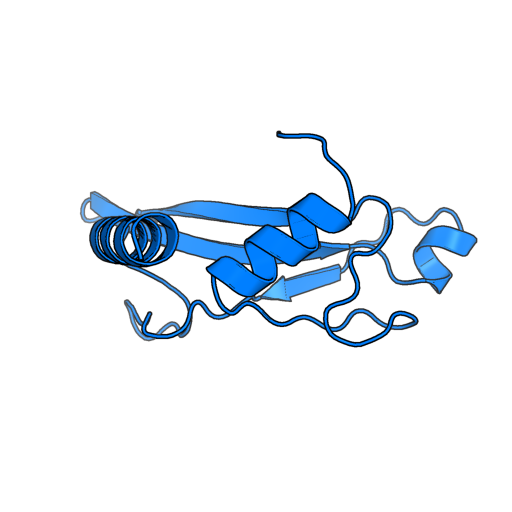WDWDWDADPVGFIKIWIWIKDDHPVCVVVVHPDIDTGTTFRPPDDDPNDGNIHGPVRVVVSSVVSVVD

pLDDT: mean 95.1, std 4.62, range [60.09, 98.25]

Secondary structure (DSSP, 8-state):
-----HHHHHHHHHHHT-----TTS-TT---TT-EEE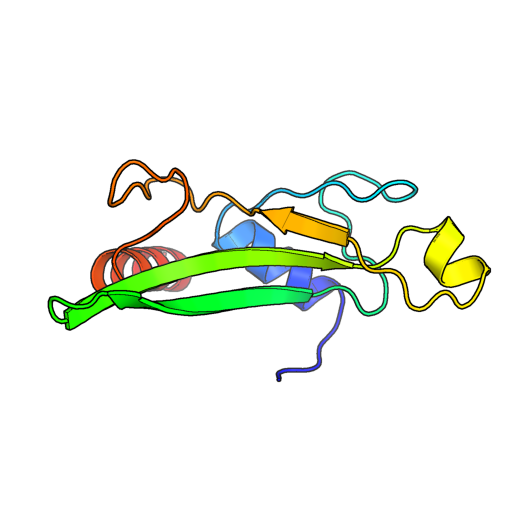EEEEE-TT--EEEEEEEEE--HHHHHTT----EEEEEPPTT-EETTEET-EEHHHHHHHHHHHH--